Protein AF-N2BH03-F1 (afdb_monomer)

Organism: NCBI:txid1235804

Structure (mmCIF, N/CA/C/O backbone):
data_AF-N2BH03-F1
#
_entry.id   AF-N2BH03-F1
#
loop_
_atom_s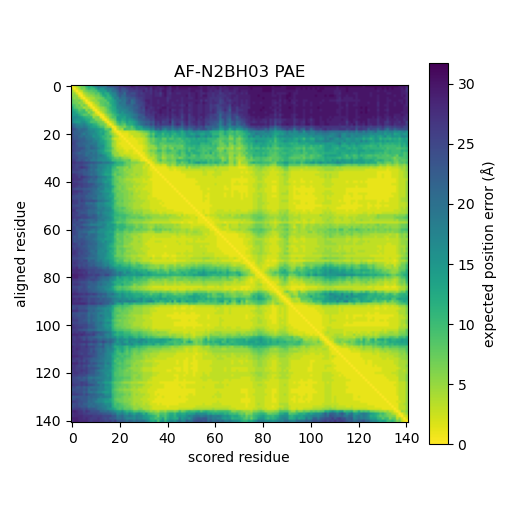ite.group_PDB
_atom_site.id
_atom_site.type_symbol
_atom_site.label_atom_id
_atom_site.label_alt_id
_atom_site.label_comp_id
_atom_site.label_asym_id
_atom_site.label_entity_id
_atom_site.label_seq_id
_atom_site.pdbx_PDB_ins_code
_atom_site.Cartn_x
_atom_site.Cartn_y
_atom_site.Cartn_z
_atom_site.occupancy
_atom_site.B_iso_or_equiv
_atom_site.auth_seq_id
_atom_site.auth_comp_id
_atom_site.auth_asym_id
_atom_site.auth_atom_id
_atom_site.pdbx_PDB_model_num
ATOM 1 N N . MET A 1 1 ? 42.666 16.753 31.202 1.00 45.12 1 MET A N 1
ATOM 2 C CA . MET A 1 1 ? 41.488 15.861 31.073 1.00 45.12 1 MET A CA 1
ATOM 3 C C . MET A 1 1 ? 40.397 16.435 30.149 1.00 45.12 1 MET A C 1
ATOM 5 O O . MET A 1 1 ? 39.252 16.033 30.257 1.00 45.12 1 MET A O 1
ATOM 9 N N . GLN A 1 2 ? 40.731 17.346 29.219 1.00 45.16 2 GLN A N 1
ATOM 10 C CA . GLN A 1 2 ? 39.770 17.966 28.283 1.00 45.16 2 GLN A CA 1
ATOM 11 C C . GLN A 1 2 ? 39.893 17.440 26.839 1.00 45.16 2 GLN A C 1
ATOM 13 O O . GLN A 1 2 ? 38.917 17.464 26.099 1.00 45.16 2 GLN A O 1
ATOM 18 N N . ASN A 1 3 ? 41.039 16.859 26.459 1.00 40.31 3 ASN A N 1
ATOM 19 C CA .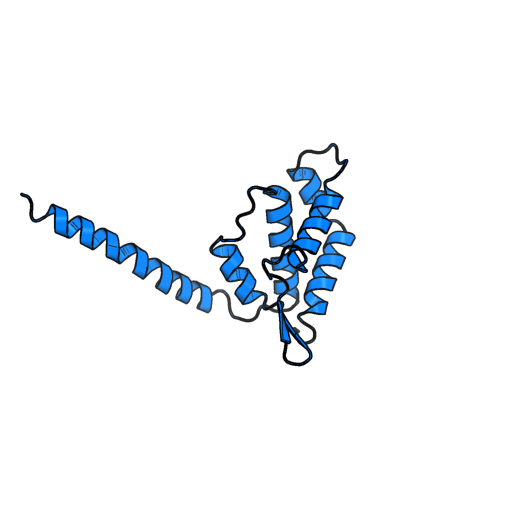 ASN A 1 3 ? 41.287 16.400 25.081 1.00 40.31 3 ASN A CA 1
ATOM 20 C C . ASN A 1 3 ? 40.775 14.982 24.771 1.00 40.31 3 ASN A C 1
ATOM 22 O O . ASN A 1 3 ? 40.762 14.581 23.613 1.00 40.31 3 ASN A O 1
ATOM 26 N N . ILE A 1 4 ? 40.338 14.219 25.778 1.00 41.62 4 ILE A N 1
ATOM 27 C CA . ILE A 1 4 ? 39.792 12.863 25.571 1.00 41.62 4 ILE A CA 1
ATOM 28 C C . ILE A 1 4 ? 38.289 12.928 25.260 1.00 41.62 4 ILE A C 1
ATOM 30 O O . ILE A 1 4 ? 37.786 12.131 24.475 1.00 41.62 4 ILE A O 1
ATOM 34 N N . ILE A 1 5 ? 37.581 13.933 25.785 1.00 41.94 5 ILE A N 1
ATOM 35 C CA . ILE A 1 5 ? 36.133 14.089 25.587 1.00 41.94 5 ILE A CA 1
ATOM 36 C C . ILE A 1 5 ? 35.821 14.459 24.125 1.00 41.94 5 ILE A C 1
ATOM 38 O O . ILE A 1 5 ? 34.915 13.881 23.533 1.00 41.94 5 ILE A O 1
ATOM 42 N N . PHE A 1 6 ? 36.629 15.316 23.489 1.00 38.03 6 PHE A N 1
ATOM 43 C CA . PHE A 1 6 ? 36.461 15.668 22.069 1.00 38.03 6 PHE A CA 1
ATOM 44 C C . PHE A 1 6 ? 36.694 14.488 21.106 1.00 38.03 6 PHE A C 1
ATOM 46 O O . PHE A 1 6 ? 36.051 14.414 20.062 1.00 38.03 6 PHE A O 1
ATOM 53 N N . SER A 1 7 ? 37.561 13.538 21.474 1.00 40.66 7 SER A N 1
ATOM 54 C CA . SER A 1 7 ? 37.808 12.319 20.690 1.00 40.66 7 SER A CA 1
ATOM 55 C C . SER A 1 7 ? 36.608 11.364 20.727 1.00 40.66 7 SER A C 1
ATOM 57 O O . SER A 1 7 ? 36.224 10.809 19.701 1.00 40.66 7 SER A O 1
ATOM 59 N N . VAL A 1 8 ? 35.940 11.245 21.880 1.00 42.41 8 VAL A N 1
ATOM 60 C CA . VAL A 1 8 ? 34.752 10.388 22.041 1.00 42.41 8 VAL A CA 1
ATOM 61 C C . VAL A 1 8 ? 33.536 10.950 21.290 1.00 42.41 8 VAL A C 1
ATOM 63 O O . VAL A 1 8 ? 32.782 10.180 20.696 1.00 42.41 8 VAL A O 1
ATOM 66 N N . PHE A 1 9 ? 33.379 12.278 21.221 1.00 41.84 9 PHE A N 1
ATOM 67 C CA . PHE A 1 9 ? 32.309 12.900 20.425 1.00 41.84 9 PHE A CA 1
ATOM 68 C C . PHE A 1 9 ? 32.533 12.788 18.909 1.00 41.84 9 PHE A C 1
ATOM 70 O O . PHE A 1 9 ? 31.567 12.630 18.166 1.00 41.84 9 PHE A O 1
ATOM 77 N N . LEU A 1 10 ? 33.785 12.780 18.440 1.00 39.56 10 LEU A N 1
ATOM 78 C CA . LEU A 1 10 ? 34.104 12.478 17.040 1.00 39.56 10 LEU A CA 1
ATOM 79 C C . LEU A 1 10 ? 33.907 10.989 16.714 1.00 39.56 10 LEU A C 1
ATOM 81 O O . LEU A 1 10 ? 33.415 10.667 15.636 1.00 39.56 10 LEU A O 1
ATOM 85 N N . PHE A 1 11 ? 34.192 10.080 17.652 1.00 38.69 11 PHE A N 1
ATOM 86 C CA . PHE A 1 11 ? 34.007 8.639 17.446 1.00 38.69 11 PHE A CA 1
ATOM 87 C C . PHE A 1 11 ? 32.529 8.211 17.379 1.00 38.69 11 PHE A C 1
ATOM 89 O O . PHE A 1 11 ? 32.192 7.304 16.621 1.00 38.69 11 PHE A O 1
ATOM 96 N N . MET A 1 12 ? 31.619 8.895 18.086 1.00 40.94 12 MET A N 1
ATOM 97 C CA . MET A 1 12 ? 30.171 8.656 17.944 1.00 40.94 12 MET A CA 1
ATOM 98 C C . MET A 1 12 ? 29.596 9.167 16.612 1.00 40.94 12 MET A C 1
ATOM 100 O O . MET A 1 12 ? 28.545 8.697 16.184 1.00 40.94 12 MET A O 1
ATOM 104 N N . GLY A 1 13 ? 30.291 10.081 15.928 1.00 39.75 13 GLY A N 1
ATOM 105 C CA . GLY A 1 13 ? 29.893 10.575 14.608 1.00 39.75 13 GLY A CA 1
ATOM 106 C C . GLY A 1 13 ? 30.187 9.609 13.456 1.00 39.75 13 GLY A C 1
ATOM 107 O O . GLY A 1 13 ? 29.545 9.712 12.417 1.00 39.75 13 GLY A O 1
ATOM 108 N N . PHE A 1 14 ? 31.118 8.660 13.621 1.00 39.19 14 PHE A N 1
ATOM 109 C CA . PHE A 1 14 ? 31.535 7.746 12.544 1.00 39.19 14 PHE A CA 1
ATOM 110 C C . PHE A 1 14 ? 30.756 6.420 12.496 1.00 39.19 14 PHE A C 1
ATOM 112 O O . PHE A 1 14 ? 30.604 5.851 11.415 1.00 39.19 14 PHE A O 1
ATOM 119 N N . PHE A 1 15 ? 30.193 5.944 13.612 1.00 42.75 15 PHE A N 1
ATOM 120 C CA . PHE A 1 15 ? 29.392 4.707 13.618 1.00 42.75 15 PHE A CA 1
ATOM 121 C C . PHE A 1 15 ? 27.997 4.865 12.994 1.00 42.75 15 PHE A C 1
ATOM 123 O O . PHE A 1 15 ? 27.399 3.879 12.574 1.00 42.75 15 PHE A O 1
ATOM 130 N N . SER A 1 16 ? 27.467 6.084 12.884 1.00 45.78 16 SER A N 1
ATOM 131 C CA . SER A 1 16 ? 26.154 6.316 12.265 1.00 45.78 16 SER A CA 1
ATOM 132 C C . SER A 1 16 ? 26.181 6.186 10.736 1.00 45.78 16 SER A C 1
ATOM 134 O O . SER A 1 16 ? 25.223 5.679 10.156 1.00 45.78 16 SER A O 1
ATOM 136 N N . TYR A 1 17 ? 27.279 6.574 10.077 1.00 43.72 17 TYR A N 1
ATOM 137 C CA . TYR A 1 17 ? 27.395 6.518 8.612 1.00 43.72 17 TYR A CA 1
ATOM 138 C C . TYR A 1 17 ? 27.823 5.143 8.080 1.00 43.72 17 TYR A C 1
ATOM 140 O O . TYR A 1 17 ? 27.349 4.740 7.017 1.00 43.72 17 TYR A O 1
ATOM 148 N N . GLY A 1 18 ? 28.653 4.398 8.825 1.00 47.22 18 GLY A N 1
ATOM 149 C CA . GLY A 1 18 ? 29.011 3.015 8.474 1.00 47.22 18 GLY A CA 1
ATOM 150 C C . GLY A 1 18 ? 27.779 2.109 8.407 1.00 47.22 18 GLY A C 1
ATOM 151 O O . GLY A 1 18 ? 27.564 1.425 7.409 1.00 47.22 18 GLY A O 1
ATOM 152 N N . ASN A 1 19 ? 26.890 2.227 9.398 1.00 62.09 19 ASN A N 1
ATOM 153 C CA . ASN A 1 19 ? 25.691 1.398 9.510 1.00 62.09 19 ASN A CA 1
ATOM 154 C C . ASN A 1 19 ? 24.679 1.608 8.372 1.00 62.09 19 ASN A C 1
ATOM 156 O O . ASN A 1 19 ? 24.047 0.648 7.954 1.00 62.09 19 ASN A O 1
ATOM 160 N N . ALA A 1 20 ? 24.494 2.830 7.858 1.00 60.00 20 ALA A N 1
ATOM 161 C CA . ALA A 1 20 ? 23.480 3.095 6.830 1.00 60.00 20 ALA A CA 1
ATOM 162 C C . ALA A 1 20 ? 23.907 2.615 5.432 1.00 60.00 20 ALA A C 1
ATOM 164 O O . ALA A 1 20 ? 23.102 2.041 4.696 1.00 60.00 20 ALA A O 1
ATOM 165 N N . ILE A 1 21 ? 25.177 2.826 5.070 1.00 66.44 21 ILE A N 1
ATOM 166 C CA . ILE A 1 21 ? 25.737 2.349 3.796 1.00 66.44 21 ILE A CA 1
ATOM 167 C C . ILE A 1 21 ? 25.822 0.821 3.811 1.00 66.44 21 ILE A C 1
ATOM 169 O O . ILE A 1 21 ? 25.411 0.170 2.851 1.00 66.44 21 ILE A O 1
ATOM 173 N N . GLU A 1 22 ? 26.294 0.242 4.915 1.00 71.12 22 GLU A N 1
ATOM 174 C CA . GLU A 1 22 ? 26.381 -1.206 5.089 1.00 71.12 22 GLU A CA 1
ATOM 175 C C . GLU A 1 22 ? 24.993 -1.859 5.127 1.00 71.12 22 GLU A C 1
ATOM 177 O O . GLU A 1 22 ? 24.758 -2.816 4.392 1.00 71.12 22 GLU A O 1
ATOM 182 N N . ALA A 1 23 ? 24.023 -1.283 5.850 1.00 68.62 23 ALA A N 1
ATOM 183 C CA . ALA A 1 23 ? 22.633 -1.740 5.811 1.00 68.62 23 ALA A CA 1
ATOM 184 C C . ALA A 1 23 ? 22.030 -1.632 4.405 1.00 68.62 23 ALA A C 1
ATOM 186 O O . ALA A 1 23 ? 21.335 -2.546 3.971 1.00 68.62 23 ALA A O 1
ATOM 187 N N . SER A 1 24 ? 22.314 -0.561 3.658 1.00 65.56 24 SER A N 1
ATOM 188 C CA . SER A 1 24 ? 21.867 -0.431 2.266 1.00 65.56 24 SER A CA 1
ATOM 189 C C . SER A 1 24 ? 22.474 -1.511 1.362 1.00 65.56 24 SER A C 1
ATOM 191 O O . SER A 1 24 ? 21.771 -2.036 0.498 1.00 65.56 24 SER A O 1
ATOM 193 N N . ASN A 1 25 ? 23.751 -1.857 1.546 1.00 70.06 25 ASN A N 1
ATOM 194 C CA . ASN A 1 25 ? 24.416 -2.916 0.781 1.00 70.06 25 ASN A CA 1
ATOM 195 C C . ASN A 1 25 ? 23.846 -4.298 1.126 1.00 70.06 25 ASN A C 1
ATOM 197 O O . ASN A 1 25 ? 23.456 -5.033 0.224 1.00 70.06 25 ASN A O 1
ATOM 201 N N . ILE A 1 26 ? 23.687 -4.601 2.416 1.00 77.50 26 ILE A N 1
ATOM 202 C CA . ILE A 1 26 ? 23.056 -5.836 2.900 1.00 77.50 26 ILE A CA 1
ATOM 203 C C . ILE A 1 26 ? 21.621 -5.956 2.364 1.00 77.50 26 ILE A C 1
ATOM 205 O O . ILE A 1 26 ? 21.238 -6.994 1.830 1.00 77.50 26 ILE A O 1
ATOM 209 N N . LEU A 1 27 ? 20.826 -4.884 2.442 1.00 71.81 27 LEU A N 1
ATOM 210 C CA . LEU A 1 27 ? 19.464 -4.865 1.906 1.00 71.81 27 LEU A CA 1
ATOM 211 C C . LEU A 1 27 ? 19.443 -5.033 0.387 1.00 71.81 27 LEU A C 1
ATOM 213 O O . LEU A 1 27 ? 18.539 -5.670 -0.138 1.00 71.81 27 LEU A O 1
ATOM 217 N N . ARG A 1 28 ? 20.413 -4.480 -0.345 1.00 70.12 28 ARG A N 1
ATOM 218 C CA . ARG A 1 28 ? 20.503 -4.680 -1.796 1.00 70.12 28 ARG A CA 1
ATOM 219 C C . ARG A 1 28 ? 20.734 -6.150 -2.143 1.00 70.12 28 ARG A C 1
ATOM 221 O O . ARG A 1 28 ? 20.126 -6.628 -3.096 1.00 70.12 28 ARG A O 1
ATOM 228 N N . ASP A 1 29 ? 21.574 -6.833 -1.376 1.00 78.38 29 ASP A N 1
ATOM 229 C CA . ASP A 1 29 ? 21.954 -8.217 -1.645 1.00 78.38 29 ASP A CA 1
ATOM 230 C C . ASP A 1 29 ? 20.853 -9.213 -1.205 1.00 78.38 29 ASP A C 1
ATOM 232 O O . ASP A 1 29 ? 20.630 -10.219 -1.874 1.00 78.38 29 ASP A O 1
ATOM 236 N N . ILE A 1 30 ? 20.110 -8.914 -0.128 1.00 80.38 30 ILE A N 1
ATOM 237 C CA . ILE A 1 30 ? 19.009 -9.756 0.394 1.00 80.38 30 ILE A CA 1
ATOM 238 C C . ILE A 1 30 ? 17.679 -9.512 -0.341 1.00 80.38 30 ILE A C 1
ATOM 240 O O . ILE A 1 30 ? 16.819 -10.392 -0.416 1.00 80.38 30 ILE A O 1
ATOM 244 N N . ASP A 1 31 ? 17.480 -8.305 -0.863 1.00 77.25 31 ASP A N 1
ATOM 245 C CA . ASP A 1 31 ? 16.202 -7.848 -1.394 1.00 77.25 31 ASP A CA 1
ATOM 246 C C . ASP A 1 31 ? 16.405 -7.226 -2.785 1.00 77.25 31 ASP A C 1
ATOM 248 O O . ASP A 1 31 ? 16.490 -6.003 -2.901 1.00 77.25 31 ASP A O 1
ATOM 252 N N . PRO A 1 32 ? 16.545 -8.026 -3.857 1.00 77.69 32 PRO A N 1
ATOM 253 C CA . PRO A 1 32 ? 16.908 -7.520 -5.180 1.00 77.69 32 PRO A CA 1
ATOM 254 C C . PRO A 1 32 ? 15.827 -6.620 -5.806 1.00 77.69 32 PRO A C 1
ATOM 256 O O . PRO A 1 32 ? 14.650 -6.660 -5.450 1.00 77.69 32 PRO A O 1
ATOM 259 N N . LEU A 1 33 ? 16.263 -5.754 -6.724 1.00 77.69 33 LEU A N 1
ATOM 260 C CA . LEU A 1 33 ? 15.420 -4.880 -7.551 1.00 77.69 33 LEU A CA 1
ATOM 261 C C . LEU A 1 33 ? 15.263 -5.453 -8.970 1.00 77.69 33 LEU A C 1
ATOM 263 O O . LEU A 1 33 ? 16.250 -5.984 -9.479 1.00 77.69 33 LEU A O 1
ATOM 267 N N . PRO A 1 34 ? 14.121 -5.225 -9.648 1.00 84.25 34 PRO A N 1
ATOM 268 C CA . PRO A 1 34 ? 12.828 -4.829 -9.085 1.00 84.25 34 PRO A CA 1
ATOM 269 C C . PRO A 1 34 ? 12.109 -6.008 -8.416 1.00 84.25 34 PRO A C 1
ATOM 271 O O . PRO A 1 34 ? 12.470 -7.168 -8.600 1.00 84.25 34 PRO A O 1
ATOM 274 N N . TYR A 1 35 ? 11.071 -5.722 -7.629 1.00 89.69 35 TYR A N 1
ATOM 275 C CA . TYR A 1 35 ? 10.181 -6.776 -7.129 1.00 89.69 35 TYR A CA 1
ATOM 276 C C . TYR A 1 35 ? 9.402 -7.438 -8.276 1.00 89.69 35 TYR A C 1
ATOM 278 O O . TYR A 1 35 ? 8.994 -6.748 -9.207 1.00 89.69 35 TYR A O 1
ATOM 286 N N . SER A 1 36 ? 9.139 -8.747 -8.180 1.00 90.19 36 SER A N 1
ATOM 287 C CA . SER A 1 36 ? 8.177 -9.439 -9.057 1.00 90.19 36 SER A CA 1
ATOM 288 C C . SER A 1 36 ? 6.764 -8.881 -8.881 1.00 90.19 36 SER A C 1
ATOM 290 O O . SER A 1 36 ? 6.481 -8.227 -7.867 1.00 90.19 36 SER A O 1
ATOM 292 N N . PHE A 1 37 ? 5.852 -9.163 -9.816 1.00 91.56 37 PHE A N 1
ATOM 293 C CA . PHE A 1 37 ? 4.461 -8.715 -9.706 1.00 91.56 37 PHE A CA 1
ATOM 294 C C . PHE A 1 37 ? 3.830 -9.105 -8.360 1.00 91.56 37 PHE A C 1
ATOM 296 O O . PHE A 1 37 ? 3.319 -8.249 -7.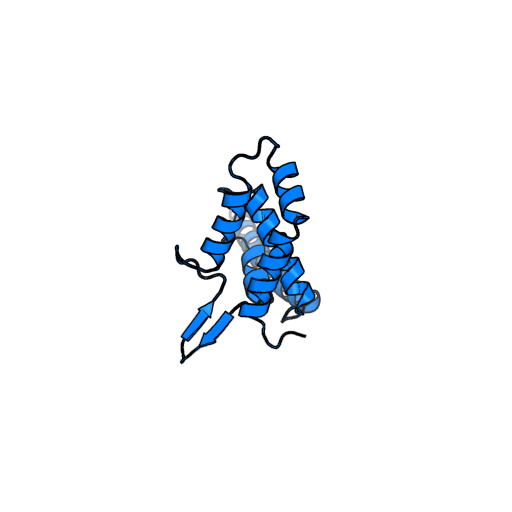631 1.00 91.56 37 PHE A O 1
ATOM 303 N N . GLU A 1 38 ? 3.942 -10.378 -7.977 1.00 92.69 38 GLU A N 1
ATOM 304 C CA . GLU A 1 38 ? 3.402 -10.899 -6.716 1.00 92.69 38 GLU A CA 1
ATOM 305 C C . GLU A 1 38 ? 3.982 -10.181 -5.494 1.00 92.69 38 GLU A C 1
ATOM 307 O O . GLU A 1 38 ? 3.256 -9.818 -4.560 1.00 92.69 38 GLU A O 1
ATOM 312 N N . ARG A 1 39 ? 5.294 -9.913 -5.506 1.00 92.62 39 ARG A N 1
ATOM 313 C CA . ARG A 1 39 ? 5.963 -9.221 -4.403 1.00 92.62 39 ARG A CA 1
ATOM 314 C C . ARG A 1 39 ? 5.560 -7.751 -4.343 1.00 92.62 39 ARG A C 1
ATOM 316 O O . ARG A 1 39 ? 5.413 -7.221 -3.239 1.00 92.62 39 ARG A O 1
ATOM 323 N N . LYS A 1 40 ? 5.305 -7.102 -5.485 1.00 94.12 40 LYS A N 1
ATOM 324 C CA . LYS A 1 40 ? 4.753 -5.740 -5.523 1.00 94.12 40 LYS A CA 1
ATOM 325 C C . LYS A 1 40 ? 3.344 -5.693 -4.945 1.00 94.12 40 LYS A C 1
ATOM 327 O O . LYS A 1 40 ? 3.080 -4.866 -4.074 1.00 94.12 40 LYS A O 1
ATOM 332 N N . VAL A 1 41 ? 2.479 -6.623 -5.349 1.00 95.69 41 VAL A N 1
ATOM 333 C CA . VAL A 1 41 ? 1.119 -6.763 -4.808 1.00 95.69 41 VAL A CA 1
ATOM 334 C C . VA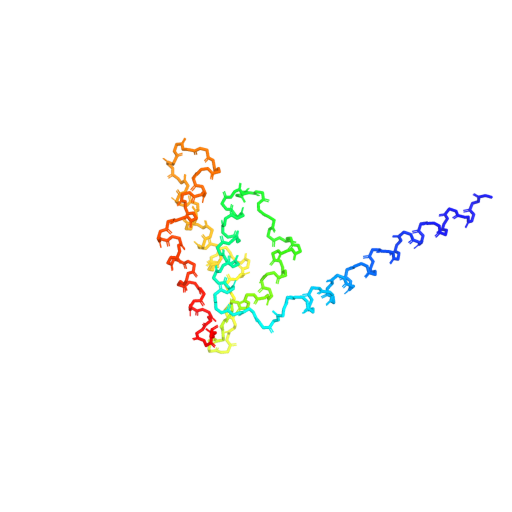L A 1 41 ? 1.158 -6.992 -3.296 1.00 95.69 41 VAL A C 1
ATOM 336 O O . VAL A 1 41 ? 0.501 -6.269 -2.553 1.00 95.69 41 VAL A O 1
ATOM 339 N N . SER A 1 42 ? 1.958 -7.946 -2.808 1.00 96.25 42 SER A N 1
ATOM 340 C CA . SER A 1 42 ? 2.063 -8.216 -1.366 1.00 96.25 42 SER A CA 1
ATOM 341 C C . SER A 1 42 ? 2.629 -7.029 -0.580 1.00 96.25 42 SER A C 1
ATOM 343 O O . SER A 1 42 ? 2.135 -6.718 0.502 1.00 96.25 42 SER A O 1
ATOM 345 N N . THR A 1 43 ? 3.635 -6.338 -1.116 1.00 95.50 43 THR A N 1
ATOM 346 C CA . THR A 1 43 ? 4.232 -5.173 -0.446 1.00 95.50 43 THR A CA 1
ATOM 347 C C . THR A 1 43 ? 3.246 -4.010 -0.384 1.00 95.50 43 THR A C 1
ATOM 349 O O . THR A 1 43 ? 3.079 -3.422 0.681 1.00 95.50 43 THR A O 1
ATOM 352 N N . LEU A 1 44 ? 2.522 -3.716 -1.471 1.00 96.75 44 LEU A N 1
ATOM 353 C CA . LEU A 1 44 ? 1.508 -2.658 -1.463 1.00 96.75 44 LEU A CA 1
ATOM 354 C C . LEU A 1 44 ? 0.329 -2.996 -0.531 1.00 96.75 44 LEU A C 1
ATOM 356 O O . LEU A 1 44 ? -0.148 -2.109 0.174 1.00 96.75 44 LEU A O 1
ATOM 360 N N . LYS A 1 45 ? -0.066 -4.277 -0.422 1.00 97.81 45 LYS A N 1
ATOM 361 C CA . LYS A 1 45 ? -1.042 -4.737 0.589 1.00 97.81 45 LYS A CA 1
ATOM 362 C C . LYS A 1 45 ? -0.584 -4.433 2.017 1.00 97.81 45 LYS A C 1
ATOM 364 O O . LYS A 1 45 ? -1.398 -4.031 2.844 1.00 97.81 45 LYS A O 1
ATOM 369 N N . LYS A 1 46 ? 0.701 -4.621 2.320 1.00 96.31 46 LYS A N 1
ATOM 370 C CA . LYS A 1 46 ? 1.260 -4.333 3.651 1.00 96.31 46 LYS A CA 1
ATOM 371 C C . LYS A 1 46 ? 1.338 -2.834 3.924 1.00 96.31 46 LYS A C 1
ATOM 373 O O . LYS A 1 46 ? 0.980 -2.421 5.016 1.00 96.31 46 LYS A O 1
ATOM 378 N N . ILE A 1 47 ? 1.719 -2.030 2.930 1.00 96.19 47 ILE A N 1
ATOM 379 C CA . ILE A 1 47 ? 1.724 -0.563 3.047 1.00 96.19 47 ILE A CA 1
ATOM 380 C C . ILE A 1 47 ? 0.314 -0.040 3.336 1.00 96.19 47 ILE A C 1
ATOM 382 O O . ILE A 1 47 ? 0.141 0.779 4.231 1.00 96.19 47 ILE A O 1
ATOM 386 N N . GLY A 1 48 ? -0.706 -0.522 2.617 1.00 96.44 48 GLY A N 1
ATOM 387 C CA . GLY A 1 48 ? -2.083 -0.114 2.894 1.00 96.44 48 GLY A CA 1
ATOM 388 C C . GLY A 1 48 ? -2.589 -0.596 4.260 1.00 96.44 48 GLY A C 1
ATOM 389 O O . GLY A 1 48 ? -3.322 0.134 4.916 1.00 96.44 48 GLY A O 1
ATOM 390 N N . MET A 1 49 ? -2.143 -1.763 4.742 1.00 96.25 49 MET A N 1
ATOM 391 C CA . MET A 1 49 ? -2.436 -2.225 6.107 1.00 96.25 49 MET A CA 1
ATOM 392 C C . MET A 1 49 ? -1.780 -1.333 7.167 1.00 96.25 49 MET A C 1
ATOM 394 O O . MET A 1 49 ? -2.427 -0.960 8.138 1.00 96.25 49 MET A O 1
ATOM 398 N N . GLU A 1 50 ? -0.512 -0.965 6.978 1.00 95.25 50 GLU A N 1
ATOM 399 C CA . GLU A 1 50 ? 0.193 -0.032 7.862 1.00 95.25 50 GLU A CA 1
ATOM 400 C C . GLU A 1 50 ? -0.514 1.326 7.885 1.00 95.25 50 GLU A C 1
ATOM 402 O O . GLU A 1 50 ? -0.800 1.848 8.957 1.00 95.25 50 GLU A O 1
ATOM 407 N N . TYR A 1 51 ? -0.897 1.852 6.718 1.00 95.69 51 TYR A N 1
ATOM 408 C CA . TYR A 1 51 ? -1.688 3.078 6.637 1.00 95.69 51 TYR A CA 1
ATOM 409 C C . TYR A 1 51 ? -3.035 2.952 7.362 1.00 95.69 51 TYR A C 1
ATOM 411 O O . TYR A 1 51 ? -3.407 3.840 8.119 1.00 95.69 51 TYR A O 1
ATOM 419 N N . CYS A 1 52 ? -3.744 1.837 7.179 1.00 96.00 52 CYS A N 1
ATOM 420 C CA . CYS A 1 52 ? -5.017 1.574 7.847 1.00 96.00 52 CYS A CA 1
ATOM 421 C C . CYS A 1 52 ? -4.893 1.622 9.379 1.00 96.00 52 CYS A C 1
ATOM 423 O O . CYS A 1 52 ? -5.750 2.190 10.057 1.00 96.00 52 CYS A O 1
ATOM 425 N N . MET A 1 53 ? -3.817 1.036 9.912 1.00 94.19 53 MET A N 1
ATOM 426 C CA . MET A 1 53 ? -3.552 0.954 11.349 1.00 94.19 53 MET A CA 1
ATOM 427 C C . MET A 1 53 ? -3.077 2.283 11.943 1.00 94.19 53 MET A C 1
ATOM 429 O O . MET A 1 53 ? -3.487 2.638 13.045 1.00 94.19 53 MET A O 1
ATOM 433 N N . GLU A 1 54 ? -2.207 2.997 11.230 1.00 92.69 54 GLU A N 1
ATOM 434 C CA . GLU A 1 54 ? -1.531 4.193 11.743 1.00 92.69 54 GLU A CA 1
ATOM 435 C C . GLU A 1 54 ? -2.295 5.491 11.439 1.00 92.69 54 GLU A C 1
ATOM 437 O O . GLU A 1 54 ? -2.199 6.447 12.209 1.00 92.69 54 GLU A O 1
ATOM 442 N N . GLN A 1 55 ? -3.067 5.528 10.348 1.00 89.06 55 GLN A N 1
ATOM 443 C CA . GLN A 1 55 ? -3.838 6.685 9.876 1.00 89.06 55 GLN A CA 1
ATOM 444 C C . GLN A 1 55 ? -2.992 7.971 9.870 1.00 89.06 55 GLN A C 1
ATOM 446 O O . GLN A 1 55 ? -1.995 8.047 9.151 1.00 89.06 55 GLN A O 1
ATOM 451 N N . ASP A 1 56 ? -3.342 8.963 10.693 1.00 87.50 56 ASP A N 1
ATOM 452 C CA . ASP A 1 56 ? -2.624 10.239 10.821 1.00 87.50 56 ASP A CA 1
ATOM 453 C C . ASP A 1 56 ? -1.180 10.080 11.337 1.00 87.50 56 ASP A C 1
ATOM 455 O O . ASP A 1 56 ? -0.350 10.968 11.147 1.00 87.50 56 ASP A O 1
ATOM 459 N N . ASN A 1 57 ? -0.851 8.945 11.964 1.00 90.88 57 ASN A N 1
ATOM 460 C CA . ASN A 1 57 ? 0.503 8.621 12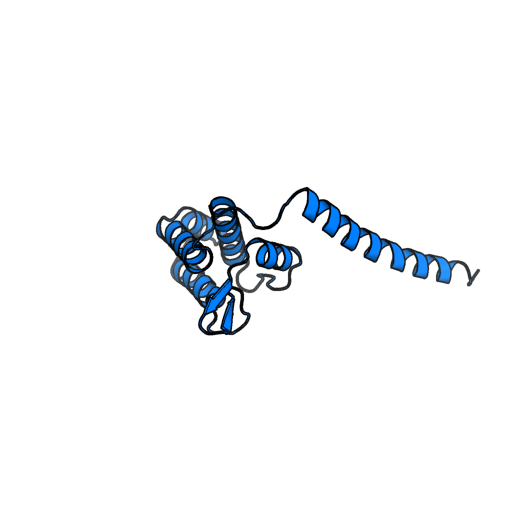.423 1.00 90.88 57 ASN A CA 1
ATOM 461 C C . ASN A 1 57 ? 1.354 7.918 11.354 1.00 90.88 57 ASN A C 1
ATOM 463 O O . ASN A 1 57 ? 2.522 7.604 11.607 1.00 90.88 57 ASN A O 1
ATOM 467 N N . PHE A 1 58 ? 0.802 7.663 10.163 1.00 91.75 58 PHE A N 1
ATOM 468 C CA . PHE A 1 58 ? 1.514 6.971 9.097 1.00 91.75 58 PHE A CA 1
ATOM 469 C C . PHE A 1 58 ? 2.756 7.755 8.651 1.00 91.75 58 PHE A C 1
ATOM 471 O O . PHE A 1 58 ? 2.697 8.908 8.219 1.00 91.75 58 PHE A O 1
ATOM 478 N N . LYS A 1 59 ? 3.924 7.113 8.739 1.00 89.19 59 LYS A N 1
ATOM 479 C CA . LYS A 1 59 ? 5.218 7.758 8.486 1.00 89.19 59 LYS A CA 1
ATOM 480 C C . LYS A 1 59 ? 5.581 7.699 7.007 1.00 89.19 59 LYS A C 1
ATOM 482 O O . LYS A 1 59 ? 6.412 6.885 6.594 1.00 89.19 59 LYS A O 1
ATOM 487 N N . GLU A 1 60 ? 5.026 8.626 6.227 1.00 84.75 60 GLU A N 1
ATOM 488 C CA . GLU A 1 60 ? 5.302 8.731 4.783 1.00 84.75 60 GLU A CA 1
ATOM 489 C C . GLU A 1 60 ? 6.785 8.965 4.448 1.00 84.75 60 GLU A C 1
ATOM 491 O O . GLU A 1 60 ? 7.264 8.599 3.376 1.00 84.75 60 GLU A O 1
ATOM 496 N N . GLN A 1 61 ? 7.534 9.535 5.392 1.00 83.19 61 GLN A N 1
ATOM 497 C CA . GLN A 1 61 ? 8.969 9.794 5.260 1.00 83.19 61 GLN A CA 1
ATOM 498 C C . GLN A 1 61 ? 9.840 8.723 5.936 1.00 83.19 61 GLN A C 1
ATOM 500 O O . GLN A 1 61 ? 11.032 8.934 6.157 1.00 83.19 61 GLN A O 1
ATOM 505 N N . SER A 1 62 ? 9.271 7.571 6.309 1.00 86.06 62 SER A N 1
ATOM 506 C CA . SER A 1 62 ? 10.054 6.494 6.915 1.00 86.06 62 SER A CA 1
ATOM 507 C C . SER A 1 62 ? 11.051 5.890 5.921 1.00 86.06 62 SER A C 1
ATOM 509 O O . SER A 1 62 ? 10.776 5.756 4.727 1.00 86.06 62 SER A O 1
ATOM 511 N N . PHE A 1 63 ? 12.207 5.458 6.438 1.00 83.69 63 PHE A N 1
ATOM 512 C CA . PHE A 1 63 ? 13.214 4.733 5.657 1.00 83.69 63 PHE A CA 1
ATOM 513 C C . PHE A 1 63 ? 12.618 3.508 4.947 1.00 83.69 63 PHE A C 1
ATOM 515 O O . PHE A 1 63 ? 12.932 3.252 3.786 1.00 83.69 63 PHE A O 1
ATOM 522 N N . TRP A 1 64 ? 11.726 2.779 5.625 1.00 84.62 64 TRP A N 1
ATOM 523 C CA . TRP A 1 64 ? 11.077 1.596 5.068 1.00 84.62 64 TRP A CA 1
ATOM 524 C C . TRP A 1 64 ? 10.136 1.940 3.920 1.00 84.62 64 TRP A C 1
ATOM 526 O O . TRP A 1 64 ? 10.235 1.311 2.867 1.00 84.62 64 TRP A O 1
ATOM 536 N N . LEU A 1 65 ? 9.291 2.968 4.062 1.00 87.75 65 LEU A N 1
ATOM 537 C CA . LEU A 1 65 ? 8.436 3.383 2.955 1.00 87.75 65 LEU A CA 1
ATOM 538 C C . LEU A 1 65 ? 9.274 3.888 1.779 1.00 87.75 65 LEU A C 1
ATOM 540 O O . LEU A 1 65 ? 9.015 3.491 0.648 1.00 87.75 65 LEU A O 1
ATOM 544 N N . TRP A 1 66 ? 10.322 4.679 2.027 1.00 86.81 66 TRP A N 1
ATOM 545 C CA . TRP A 1 66 ? 11.265 5.093 0.983 1.00 86.81 66 TRP A CA 1
ATOM 546 C C . TRP A 1 66 ? 11.893 3.891 0.255 1.00 86.81 66 TRP A C 1
ATOM 548 O O . TRP A 1 66 ? 11.911 3.849 -0.979 1.00 86.81 66 TRP A O 1
ATOM 558 N N . HIS A 1 67 ? 12.352 2.880 1.003 1.00 85.38 67 HIS A N 1
ATOM 559 C CA . HIS A 1 67 ? 12.919 1.653 0.439 1.00 85.38 67 HIS A CA 1
ATOM 560 C C . HIS A 1 67 ? 11.893 0.928 -0.434 1.00 85.38 67 HIS A C 1
ATOM 562 O O . HIS A 1 67 ? 12.187 0.626 -1.591 1.00 85.38 67 HIS A O 1
ATOM 568 N N . PHE A 1 68 ? 10.670 0.722 0.062 1.00 89.62 68 PHE A N 1
ATOM 569 C CA . PHE A 1 68 ? 9.615 0.055 -0.699 1.00 89.62 68 PHE A CA 1
ATOM 570 C C . PHE A 1 68 ? 9.160 0.858 -1.918 1.00 89.62 68 PHE A C 1
ATOM 572 O O . PHE A 1 68 ? 8.994 0.255 -2.974 1.00 89.62 68 PHE A O 1
ATOM 579 N N . LYS A 1 69 ? 9.033 2.193 -1.836 1.00 89.56 69 LYS A N 1
ATOM 580 C CA . LYS A 1 69 ? 8.723 3.062 -2.990 1.00 89.56 69 LYS A CA 1
ATOM 581 C C . LYS A 1 69 ? 9.706 2.792 -4.138 1.00 89.56 69 LYS A C 1
ATOM 583 O O . LYS A 1 69 ? 9.284 2.588 -5.277 1.00 89.56 69 LYS A O 1
ATOM 588 N N . ARG A 1 70 ? 11.006 2.696 -3.825 1.00 86.81 70 ARG A N 1
ATOM 589 C CA . ARG A 1 70 ? 12.057 2.362 -4.800 1.00 86.81 70 ARG A CA 1
ATOM 590 C C . ARG A 1 70 ? 11.935 0.935 -5.337 1.00 86.81 70 ARG A C 1
ATOM 592 O O . ARG A 1 70 ? 12.171 0.739 -6.516 1.00 86.81 70 ARG A O 1
ATOM 599 N N . LYS A 1 71 ? 11.582 -0.051 -4.504 1.00 87.81 71 LYS A N 1
ATOM 600 C CA . LYS A 1 71 ? 11.440 -1.465 -4.917 1.00 87.81 71 LYS A CA 1
ATOM 601 C C . LYS A 1 71 ? 10.210 -1.755 -5.770 1.00 87.81 71 LYS A C 1
ATOM 603 O O . LYS A 1 71 ? 10.239 -2.604 -6.662 1.00 87.81 71 LYS A O 1
ATOM 608 N N . LEU A 1 72 ? 9.129 -1.059 -5.454 1.00 90.88 72 LEU A N 1
ATOM 609 C CA . LEU A 1 72 ? 7.840 -1.192 -6.103 1.00 90.88 72 LEU A CA 1
ATOM 610 C C . LEU A 1 72 ? 7.863 -0.634 -7.526 1.00 90.88 72 LEU A C 1
ATOM 612 O O . LEU A 1 72 ? 7.196 -1.194 -8.393 1.00 90.88 72 LEU A O 1
ATOM 616 N N . GLU A 1 73 ? 8.643 0.424 -7.774 1.00 88.69 73 GLU A N 1
ATOM 617 C CA . GLU A 1 73 ? 8.788 1.054 -9.096 1.00 88.69 73 GLU A CA 1
ATOM 618 C C . GLU A 1 73 ? 7.434 1.297 -9.782 1.00 88.69 73 GLU A C 1
ATOM 620 O O . GLU A 1 73 ? 7.246 1.014 -10.962 1.00 88.69 73 GLU A O 1
ATOM 625 N N . LEU A 1 74 ? 6.448 1.781 -9.022 1.00 90.25 74 LEU A N 1
ATOM 626 C CA . LEU A 1 74 ? 5.103 2.044 -9.534 1.00 90.25 74 LEU A CA 1
ATOM 627 C C . LEU A 1 74 ? 5.070 3.399 -10.242 1.00 90.25 74 LEU A C 1
ATOM 629 O O . LEU A 1 74 ? 4.455 4.356 -9.776 1.00 90.25 74 LEU A O 1
ATOM 633 N N . TYR A 1 75 ? 5.763 3.486 -11.370 1.00 88.00 75 TYR A N 1
ATOM 634 C CA . TYR A 1 75 ? 5.755 4.649 -12.241 1.00 88.00 75 TYR A CA 1
ATOM 635 C C . TYR A 1 75 ? 5.583 4.222 -13.697 1.00 88.00 75 TYR A C 1
ATOM 637 O O . TYR A 1 75 ? 5.917 3.107 -14.080 1.00 88.00 75 TYR A O 1
ATOM 645 N N . LYS A 1 76 ? 5.045 5.115 -14.527 1.00 85.12 76 LYS A N 1
ATOM 646 C CA . LYS A 1 76 ? 4.944 4.903 -15.975 1.00 85.12 76 LYS A CA 1
ATOM 647 C C . LYS A 1 76 ? 5.345 6.159 -16.729 1.00 85.12 76 LYS A C 1
ATOM 649 O O . LYS A 1 76 ? 5.001 7.261 -16.307 1.00 85.12 76 LYS A O 1
ATOM 654 N N . SER A 1 77 ? 6.031 5.984 -17.853 1.00 79.94 77 SER A N 1
ATOM 655 C CA . SER A 1 77 ? 6.257 7.070 -18.806 1.00 79.94 77 SER A CA 1
ATOM 656 C C . SER A 1 77 ? 5.070 7.152 -19.762 1.00 79.94 77 SER A C 1
ATOM 658 O O . SER A 1 77 ? 4.691 6.155 -20.376 1.00 79.94 77 SER A O 1
ATOM 660 N N . PHE A 1 78 ? 4.452 8.322 -19.865 1.00 74.19 78 PHE A N 1
ATOM 661 C CA . PHE A 1 78 ? 3.382 8.606 -20.811 1.00 74.19 78 PHE A CA 1
ATOM 662 C C . PHE A 1 78 ? 3.646 9.965 -21.452 1.00 74.19 78 PHE A C 1
ATOM 664 O O . PHE A 1 78 ? 3.680 10.973 -20.750 1.00 74.19 78 PHE A O 1
ATOM 671 N N . ASP A 1 79 ? 3.839 9.986 -22.774 1.00 77.62 79 ASP A N 1
ATOM 672 C CA . ASP A 1 79 ? 4.033 11.224 -23.543 1.00 77.62 79 ASP A CA 1
ATOM 673 C C . ASP A 1 79 ? 5.149 12.124 -22.964 1.00 77.62 79 ASP A C 1
ATOM 675 O O . ASP A 1 79 ? 4.956 13.298 -22.654 1.00 77.62 79 ASP A O 1
ATOM 679 N N . GLY A 1 80 ? 6.311 11.520 -22.680 1.00 77.69 80 GLY A N 1
ATOM 680 C CA . GLY A 1 80 ? 7.470 12.207 -22.094 1.00 77.69 80 GLY A CA 1
ATOM 681 C C . GLY A 1 80 ? 7.347 12.570 -20.606 1.00 77.69 80 GLY A C 1
ATOM 682 O O . GLY A 1 80 ? 8.297 13.109 -20.042 1.00 77.69 80 GLY A O 1
ATOM 683 N N . ARG A 1 81 ? 6.221 12.262 -19.946 1.00 81.56 81 ARG A N 1
ATOM 684 C CA . ARG A 1 81 ? 5.993 12.523 -18.515 1.00 81.56 81 ARG A CA 1
ATOM 685 C C . ARG A 1 81 ? 6.055 11.245 -17.688 1.00 81.56 81 ARG A C 1
ATOM 687 O O . ARG A 1 81 ? 5.439 10.243 -18.041 1.00 81.56 81 ARG A O 1
ATOM 694 N N . ILE A 1 82 ? 6.749 11.299 -16.551 1.00 81.88 82 ILE A N 1
ATOM 695 C CA . ILE A 1 82 ? 6.773 10.210 -15.568 1.00 81.88 82 ILE A CA 1
ATOM 696 C C . ILE A 1 82 ? 5.624 10.424 -14.585 1.00 81.88 82 ILE A C 1
ATOM 698 O O . ILE A 1 82 ? 5.599 11.407 -13.851 1.00 81.88 82 ILE A O 1
ATOM 702 N N . ILE A 1 83 ? 4.681 9.488 -14.558 1.00 85.38 83 ILE A N 1
ATOM 703 C CA . ILE A 1 83 ? 3.592 9.456 -13.583 1.00 85.38 83 ILE A CA 1
ATOM 704 C C . ILE A 1 83 ? 3.979 8.450 -12.504 1.00 85.38 83 ILE A C 1
ATOM 706 O O . ILE A 1 83 ? 4.054 7.256 -12.792 1.00 85.38 83 ILE A O 1
ATOM 710 N N . ASN A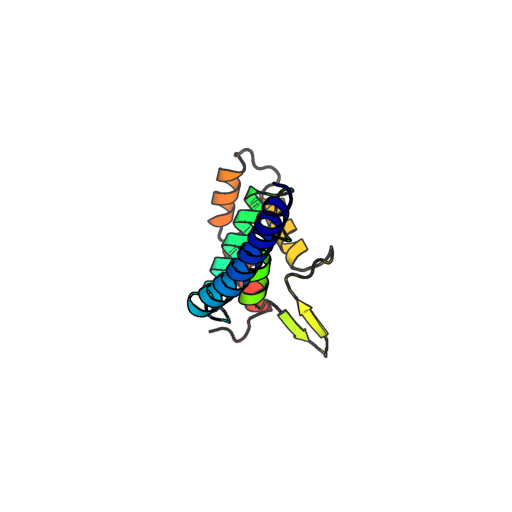 1 84 ? 4.207 8.924 -11.280 1.00 88.50 84 ASN A N 1
ATOM 711 C CA . ASN A 1 84 ? 4.553 8.108 -10.116 1.00 88.50 84 ASN A CA 1
ATOM 712 C C . ASN A 1 84 ? 3.310 7.883 -9.243 1.00 88.50 84 ASN A C 1
ATOM 714 O O . ASN A 1 84 ? 2.612 8.837 -8.907 1.00 88.50 84 ASN A O 1
ATOM 718 N N . PHE A 1 85 ? 3.029 6.631 -8.879 1.00 92.12 85 PHE A N 1
ATOM 719 C CA . PHE A 1 85 ? 1.963 6.289 -7.938 1.00 92.12 85 PHE A CA 1
ATOM 720 C C . PHE A 1 85 ? 2.151 7.008 -6.599 1.00 92.12 85 PHE A C 1
ATOM 722 O O . PHE A 1 85 ? 1.219 7.636 -6.112 1.00 92.12 85 PHE A O 1
ATOM 729 N N . PHE A 1 86 ? 3.371 6.976 -6.060 1.00 90.19 86 PHE A N 1
ATOM 730 C CA . PHE A 1 86 ? 3.745 7.540 -4.763 1.00 90.19 86 PHE A CA 1
ATOM 731 C C . PHE A 1 86 ? 4.070 9.035 -4.807 1.00 90.19 86 PHE A C 1
ATOM 733 O O . PHE A 1 86 ? 4.886 9.495 -4.010 1.00 90.19 86 PHE A O 1
ATOM 740 N N . ASN A 1 87 ? 3.500 9.775 -5.761 1.00 83.12 87 ASN A N 1
ATOM 741 C CA . ASN A 1 87 ? 3.637 11.225 -5.763 1.00 83.12 87 ASN A CA 1
ATOM 742 C C . ASN A 1 87 ? 2.992 11.804 -4.488 1.00 83.12 87 ASN A C 1
ATOM 744 O O . ASN A 1 87 ? 1.935 11.336 -4.063 1.00 83.12 87 ASN A O 1
ATOM 748 N N . ASP A 1 88 ? 3.629 12.809 -3.896 1.00 70.62 88 ASP A N 1
ATOM 749 C CA . ASP A 1 88 ? 3.198 13.428 -2.637 1.00 70.62 88 ASP A CA 1
ATOM 750 C C . ASP A 1 88 ? 2.146 14.542 -2.872 1.00 70.62 88 ASP A C 1
ATOM 752 O O . ASP A 1 88 ? 1.712 15.216 -1.941 1.00 70.62 88 ASP A O 1
ATOM 756 N N . GLU A 1 89 ? 1.712 14.737 -4.123 1.00 76.75 89 GLU A N 1
ATOM 757 C CA . GLU A 1 89 ? 0.603 15.625 -4.492 1.00 76.75 89 GLU A CA 1
ATOM 758 C C . GLU A 1 89 ? -0.728 15.169 -3.867 1.00 76.75 89 GLU A C 1
ATOM 760 O O . GLU A 1 89 ? -1.028 13.977 -3.781 1.00 76.75 89 GLU A O 1
ATOM 765 N N . SER A 1 90 ? -1.561 16.127 -3.448 1.00 65.62 90 SER A N 1
ATOM 766 C CA . SER A 1 9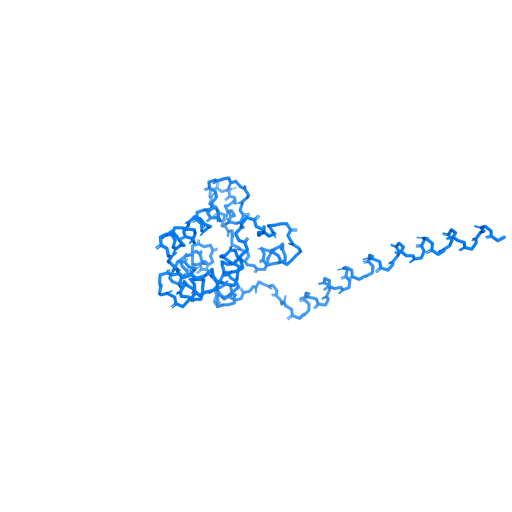0 ? -2.824 15.862 -2.742 1.00 65.62 90 SER A CA 1
ATOM 767 C C . SER A 1 90 ? -3.868 15.106 -3.569 1.00 65.62 90 SER A C 1
ATOM 769 O O . SER A 1 90 ? -4.773 14.507 -3.002 1.00 65.62 90 SER A O 1
ATOM 771 N N . ASP A 1 91 ? -3.762 15.129 -4.897 1.00 66.62 91 ASP A N 1
ATOM 772 C CA . ASP A 1 91 ? -4.617 14.407 -5.846 1.00 66.62 91 ASP A CA 1
ATOM 773 C C . ASP A 1 91 ? -3.914 13.191 -6.482 1.00 66.62 91 ASP A C 1
ATOM 775 O O . ASP A 1 91 ? -4.405 12.608 -7.462 1.00 66.62 91 ASP A O 1
ATOM 779 N N . SER A 1 92 ? -2.777 12.774 -5.912 1.00 85.12 92 SER A N 1
ATOM 780 C CA . SER A 1 92 ? -2.011 11.634 -6.397 1.00 85.12 92 SER A CA 1
ATOM 781 C C . SER A 1 92 ? -2.781 10.320 -6.288 1.00 85.12 92 SER A C 1
ATOM 783 O O . SER A 1 92 ? -3.769 10.160 -5.570 1.00 85.12 92 SER A O 1
ATOM 785 N N . GLU A 1 93 ? -2.313 9.314 -7.016 1.00 91.06 93 GLU A N 1
ATOM 786 C CA . GLU A 1 93 ? -2.921 7.985 -6.970 1.00 91.06 93 GLU A CA 1
ATOM 787 C C . GLU A 1 93 ? -2.676 7.291 -5.625 1.00 91.06 93 GLU A C 1
ATOM 789 O O . GLU A 1 93 ? -3.513 6.498 -5.196 1.00 91.06 93 GLU A O 1
ATOM 794 N N . PHE A 1 94 ? -1.598 7.642 -4.918 1.00 93.12 94 PHE A N 1
ATOM 795 C CA . PHE A 1 94 ? -1.396 7.222 -3.537 1.00 93.12 94 PHE A CA 1
ATOM 796 C C . PHE A 1 94 ? -2.370 7.917 -2.578 1.00 93.12 94 PHE A C 1
ATOM 798 O 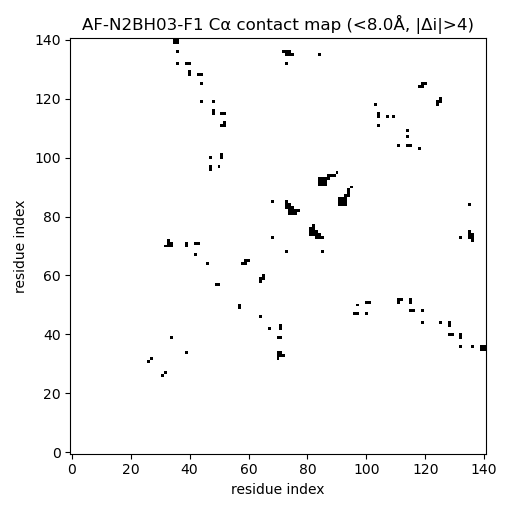O . PHE A 1 94 ? -2.913 7.250 -1.700 1.00 93.12 94 PHE A O 1
ATOM 805 N N . ALA A 1 95 ? -2.677 9.205 -2.775 1.00 92.38 95 ALA A N 1
ATOM 806 C CA . ALA A 1 95 ? -3.732 9.886 -2.021 1.00 92.38 95 ALA A CA 1
ATOM 807 C C . ALA A 1 95 ? -5.100 9.213 -2.228 1.00 92.38 95 ALA A C 1
ATOM 809 O O . ALA A 1 95 ? -5.758 8.853 -1.257 1.00 92.38 95 ALA A O 1
ATOM 810 N N . LYS A 1 96 ? -5.465 8.890 -3.475 1.00 94.75 96 LYS A N 1
ATOM 811 C CA . LYS A 1 96 ? -6.703 8.144 -3.778 1.00 94.75 96 LYS A CA 1
ATOM 812 C C . LYS A 1 96 ? -6.738 6.753 -3.145 1.00 94.75 96 LYS A C 1
ATOM 814 O O . LYS A 1 96 ? -7.800 6.292 -2.737 1.00 94.75 96 LYS A O 1
ATOM 819 N N . PHE A 1 97 ? -5.598 6.067 -3.072 1.00 95.81 97 PHE A N 1
ATOM 820 C CA . PHE A 1 97 ? -5.501 4.773 -2.396 1.00 95.81 97 PHE A CA 1
ATOM 821 C C . PHE A 1 97 ? -5.709 4.904 -0.880 1.00 95.81 97 PHE A C 1
ATOM 823 O O . PHE A 1 97 ? -6.433 4.103 -0.289 1.00 95.81 97 PHE A O 1
ATOM 830 N N . LYS A 1 98 ? -5.144 5.945 -0.258 1.00 94.81 98 LYS A N 1
ATOM 831 C CA . LYS A 1 98 ? -5.413 6.288 1.145 1.00 94.81 98 LYS A CA 1
ATOM 832 C C . LYS A 1 98 ? -6.895 6.599 1.370 1.00 94.81 98 LYS A C 1
ATOM 834 O O . LYS A 1 98 ? -7.494 6.053 2.292 1.00 94.81 98 LYS A O 1
ATOM 839 N N . ASP A 1 99 ? -7.515 7.378 0.486 1.00 94.81 99 ASP A N 1
ATOM 840 C CA . ASP A 1 99 ? -8.949 7.683 0.552 1.00 94.81 99 ASP A CA 1
ATOM 841 C C . ASP A 1 99 ? -9.815 6.430 0.402 1.00 94.81 99 ASP A C 1
ATOM 843 O O . ASP A 1 99 ? -10.789 6.255 1.134 1.00 94.81 99 ASP A O 1
ATOM 847 N N . PHE A 1 100 ? -9.451 5.522 -0.511 1.00 95.75 100 PHE A N 1
ATOM 848 C CA . PHE A 1 100 ? -10.105 4.221 -0.644 1.00 95.75 100 PHE A CA 1
ATOM 849 C C . PHE A 1 100 ? -10.086 3.449 0.682 1.00 95.75 100 PHE A C 1
ATOM 851 O O . PHE A 1 100 ? -11.128 2.940 1.096 1.00 95.75 100 PHE A O 1
ATOM 858 N N . ILE A 1 101 ? -8.935 3.401 1.362 1.00 95.88 101 ILE A N 1
ATOM 859 C CA . ILE A 1 101 ? -8.798 2.754 2.674 1.00 95.88 101 ILE A CA 1
ATOM 860 C C . ILE A 1 101 ? -9.671 3.470 3.708 1.00 95.88 101 ILE A C 1
ATOM 862 O O . ILE A 1 1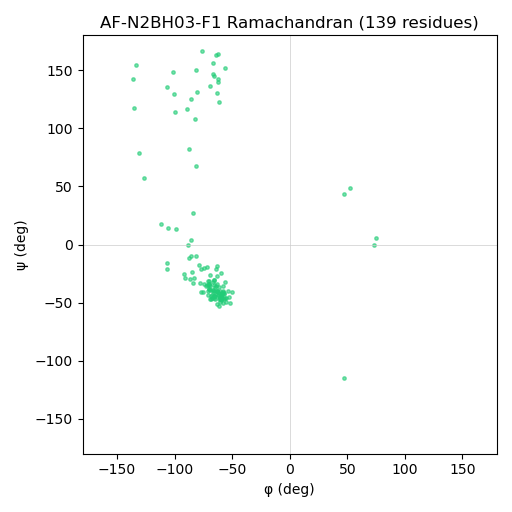01 ? -10.505 2.828 4.338 1.00 95.88 101 ILE A O 1
ATOM 866 N N . ASN A 1 102 ? -9.561 4.794 3.829 1.00 94.06 102 ASN A N 1
ATOM 867 C CA . ASN A 1 102 ? -10.314 5.583 4.809 1.00 94.06 102 ASN A CA 1
ATOM 868 C C . ASN A 1 102 ? -11.829 5.430 4.651 1.00 94.06 102 ASN A C 1
ATOM 870 O O . ASN A 1 102 ? -12.547 5.285 5.639 1.00 94.06 102 ASN A O 1
ATOM 874 N N . ASN A 1 103 ? -12.327 5.391 3.415 1.00 92.19 103 ASN A N 1
ATOM 875 C CA . ASN A 1 103 ? -13.747 5.184 3.137 1.00 92.19 103 ASN A CA 1
ATOM 876 C C . ASN A 1 103 ? -14.252 3.817 3.619 1.00 92.19 103 ASN A C 1
ATOM 878 O O . ASN A 1 103 ? -15.427 3.687 3.949 1.00 92.19 103 ASN A O 1
ATOM 882 N N . LYS A 1 104 ? -13.384 2.801 3.698 1.00 89.44 104 LYS A N 1
ATOM 883 C CA . LYS A 1 104 ? -13.731 1.483 4.254 1.00 89.44 104 LYS A CA 1
ATOM 884 C C . LYS A 1 104 ? -13.740 1.457 5.781 1.00 89.44 104 LYS A C 1
ATOM 886 O O . LYS A 1 104 ? -14.339 0.559 6.364 1.00 89.44 104 LYS A O 1
ATOM 891 N N . LEU A 1 105 ? -13.114 2.444 6.419 1.00 87.19 105 LEU A N 1
ATOM 892 C CA . LEU A 1 105 ? -13.116 2.608 7.874 1.00 87.19 105 LEU A CA 1
ATOM 893 C C . LEU A 1 105 ? -14.346 3.373 8.370 1.00 87.19 105 LEU A C 1
ATOM 895 O O . LEU A 1 105 ? -14.745 3.223 9.525 1.00 87.19 105 LEU A O 1
ATOM 899 N N . GLN A 1 106 ? -14.965 4.183 7.509 1.00 84.44 106 GLN A N 1
ATOM 900 C CA . GLN A 1 106 ? -16.127 4.985 7.880 1.00 84.44 106 GLN A CA 1
ATOM 901 C C . GLN A 1 106 ? -17.322 4.110 8.268 1.00 84.44 106 GLN A C 1
ATOM 903 O O . GLN A 1 106 ? -17.726 3.205 7.542 1.00 84.44 106 GLN A O 1
ATOM 908 N N . GLY A 1 107 ? -17.919 4.421 9.421 1.00 75.75 107 GLY A N 1
ATOM 909 C CA . GLY A 1 107 ? -19.121 3.746 9.910 1.00 75.75 107 GLY A CA 1
ATOM 910 C C . GLY A 1 107 ? -18.885 2.345 10.477 1.00 75.75 107 GLY A C 1
ATOM 911 O O . GLY A 1 107 ? -19.861 1.683 10.830 1.00 75.75 107 GLY A O 1
ATOM 912 N N . ASN A 1 108 ? -17.630 1.894 10.596 1.00 77.69 108 ASN A N 1
ATOM 913 C CA . ASN A 1 108 ? -17.331 0.618 11.231 1.00 77.69 108 ASN A CA 1
ATOM 914 C C . ASN A 1 108 ? -17.338 0.763 12.764 1.00 77.69 108 ASN A C 1
ATOM 916 O O . ASN A 1 108 ? -16.748 1.687 13.321 1.00 77.69 108 ASN A O 1
ATOM 920 N N . ILE A 1 109 ? -18.039 -0.143 13.448 1.00 84.25 109 ILE A N 1
ATOM 921 C CA . ILE A 1 109 ? -18.170 -0.153 14.915 1.00 84.25 109 ILE A CA 1
ATOM 922 C C . ILE A 1 109 ? -17.033 -0.921 15.598 1.00 84.25 109 ILE A C 1
ATOM 924 O O . ILE A 1 109 ? -16.899 -0.876 16.822 1.00 84.25 109 ILE A O 1
ATOM 928 N N . LEU A 1 110 ? -16.244 -1.662 14.817 1.00 87.88 110 LEU A N 1
ATOM 929 C CA . LEU A 1 110 ? -15.153 -2.477 15.321 1.00 87.88 110 LEU A CA 1
ATOM 930 C C . LEU A 1 110 ? -13.889 -1.638 15.575 1.00 87.88 110 LEU A C 1
ATOM 932 O O . LEU A 1 110 ? -13.642 -0.648 14.879 1.00 87.88 110 LEU A O 1
ATOM 936 N N . PRO A 1 111 ? -13.046 -2.039 16.548 1.00 88.25 111 PRO A N 1
ATOM 937 C CA . PRO A 1 111 ? -11.749 -1.408 16.761 1.00 88.25 111 PRO A CA 1
ATOM 938 C C . PRO A 1 111 ? -10.875 -1.424 15.492 1.00 88.25 111 PRO A C 1
ATOM 940 O O . PRO A 1 111 ? -10.966 -2.384 14.720 1.00 88.25 111 PRO A O 1
ATOM 943 N N . PRO A 1 112 ? -9.961 -0.446 15.317 1.00 86.31 112 PRO A N 1
ATOM 944 C CA . PRO A 1 112 ? -9.152 -0.297 14.102 1.00 86.31 112 PRO A CA 1
ATOM 945 C C . PRO A 1 112 ? -8.447 -1.578 13.654 1.00 86.31 112 PRO A C 1
ATOM 947 O O . PRO A 1 112 ? -8.481 -1.909 12.476 1.00 86.31 112 PRO A O 1
ATOM 950 N N . LEU A 1 113 ? -7.896 -2.351 14.597 1.00 91.38 113 LEU A N 1
ATOM 951 C CA . LEU A 1 113 ? -7.248 -3.628 14.296 1.00 91.38 113 LEU A CA 1
ATOM 952 C C . LEU A 1 113 ? -8.170 -4.593 13.538 1.00 91.38 113 LEU A C 1
ATOM 954 O O . LEU A 1 113 ? -7.767 -5.149 12.521 1.00 91.38 113 LEU A O 1
ATOM 958 N N . TYR A 1 114 ? -9.396 -4.795 14.023 1.00 93.75 114 TYR A N 1
ATOM 959 C CA . TYR A 1 114 ? -10.333 -5.739 13.412 1.00 93.75 114 TYR A CA 1
ATOM 960 C C . TYR A 1 114 ? -10.833 -5.221 12.069 1.00 93.75 114 TYR A C 1
ATOM 962 O O . TYR A 1 114 ? -10.818 -5.961 11.093 1.00 93.75 114 TYR A O 1
ATOM 970 N N . THR A 1 115 ? -11.171 -3.934 11.997 1.00 93.19 115 THR A N 1
ATOM 971 C CA . THR A 1 115 ? -11.584 -3.290 10.747 1.00 93.19 115 THR A CA 1
ATOM 972 C C . THR A 1 115 ? -10.499 -3.395 9.670 1.00 93.19 115 THR A C 1
ATOM 974 O O . THR A 1 115 ? -10.790 -3.716 8.519 1.00 93.19 115 THR A O 1
ATOM 977 N N . CYS A 1 116 ? -9.235 -3.167 10.029 1.00 95.75 116 CYS A N 1
ATOM 978 C CA . CYS A 1 116 ? -8.120 -3.268 9.093 1.00 95.75 116 CYS A CA 1
ATOM 979 C C . CYS A 1 116 ? -7.839 -4.711 8.665 1.00 95.75 116 CYS A C 1
ATOM 981 O O . CYS A 1 116 ? -7.510 -4.932 7.503 1.00 95.75 116 CYS A O 1
ATOM 983 N N . LEU A 1 117 ? -8.003 -5.696 9.556 1.00 96.00 117 LEU A N 1
ATOM 984 C CA . LEU A 1 117 ? -7.905 -7.114 9.191 1.00 96.00 117 LEU A CA 1
ATOM 985 C C . LEU A 1 117 ? -9.025 -7.527 8.226 1.00 96.00 117 LEU A C 1
ATOM 987 O O . LEU A 1 117 ? -8.746 -8.149 7.205 1.00 96.00 117 LEU A O 1
ATOM 991 N N . GLU A 1 118 ? -10.269 -7.115 8.486 1.00 94.88 118 GLU A N 1
ATOM 992 C CA . GLU A 1 118 ? -11.394 -7.350 7.572 1.00 94.88 118 GLU A CA 1
ATOM 993 C C . GLU A 1 118 ? -11.158 -6.703 6.203 1.00 94.88 118 GLU A C 1
ATOM 995 O O . GLU A 1 118 ? -11.393 -7.327 5.165 1.00 94.88 118 GLU A O 1
ATOM 1000 N N . LEU A 1 119 ? -10.645 -5.468 6.184 1.00 95.88 119 LEU A N 1
ATOM 1001 C CA . LEU A 1 119 ? -10.262 -4.796 4.949 1.00 95.88 119 LEU A CA 1
ATOM 1002 C C . LEU A 1 119 ? -9.153 -5.565 4.228 1.00 95.88 119 LEU A C 1
ATOM 1004 O O . LEU A 1 119 ? -9.267 -5.794 3.023 1.00 95.88 119 LEU A O 1
ATOM 1008 N N . TYR A 1 120 ? -8.110 -5.977 4.952 1.00 96.62 120 TYR A N 1
ATOM 1009 C CA . TYR A 1 120 ? -6.988 -6.722 4.398 1.00 96.62 120 TYR A CA 1
ATOM 1010 C C . TYR A 1 120 ? -7.460 -8.012 3.727 1.00 96.62 120 TYR A C 1
ATOM 1012 O O . TYR A 1 120 ? -7.029 -8.292 2.615 1.00 96.62 120 TYR A O 1
ATOM 1020 N N . ASP A 1 121 ? -8.401 -8.743 4.321 1.00 96.50 121 ASP A N 1
ATOM 1021 C CA . ASP A 1 121 ? -8.935 -9.989 3.758 1.00 96.50 121 ASP A CA 1
ATOM 1022 C C . ASP A 1 121 ? -10.014 -9.770 2.676 1.00 96.50 121 ASP A C 1
ATOM 1024 O O . ASP A 1 121 ? -10.399 -10.702 1.960 1.00 96.50 121 ASP A O 1
ATOM 1028 N N . SER A 1 122 ? -10.503 -8.537 2.502 1.00 96.44 122 SER A N 1
ATOM 1029 C CA . SER A 1 122 ? -11.592 -8.232 1.572 1.00 96.44 122 SER A CA 1
ATOM 1030 C C . SER A 1 122 ? -11.181 -8.371 0.101 1.00 96.44 122 SER A C 1
ATOM 1032 O O . SER A 1 122 ? -10.159 -7.851 -0.346 1.00 96.44 122 SER A O 1
ATOM 1034 N N . LYS A 1 123 ? -12.042 -8.992 -0.718 1.00 97.69 123 LYS A N 1
ATOM 1035 C CA . LYS A 1 123 ? -11.824 -9.112 -2.176 1.00 97.69 123 LYS A CA 1
ATOM 1036 C C . LYS A 1 123 ? -11.628 -7.757 -2.859 1.00 97.69 123 LYS A C 1
ATOM 1038 O O . LYS A 1 123 ? -10.903 -7.665 -3.842 1.00 97.69 123 LYS A O 1
ATOM 1043 N N . GLU A 1 124 ? -12.280 -6.723 -2.343 1.00 96.81 124 GLU A N 1
ATOM 1044 C CA . GLU A 1 124 ? -12.237 -5.367 -2.885 1.00 96.81 124 GLU A CA 1
ATOM 1045 C C . GLU A 1 124 ? -10.860 -4.733 -2.692 1.00 96.81 124 GLU A C 1
ATOM 1047 O O . GLU A 1 124 ? -10.296 -4.218 -3.653 1.00 96.81 124 GLU A O 1
ATOM 1052 N N . TYR A 1 125 ? -10.280 -4.832 -1.492 1.00 97.56 125 TYR A N 1
ATOM 1053 C CA . TYR A 1 125 ? -8.917 -4.366 -1.234 1.00 97.56 125 TYR A CA 1
ATOM 1054 C C . TYR A 1 125 ? -7.895 -5.131 -2.075 1.00 97.56 125 TYR A C 1
ATOM 1056 O O . TYR A 1 125 ? -7.009 -4.540 -2.693 1.00 97.56 125 TYR A O 1
ATOM 1064 N N . GLN A 1 126 ? -8.055 -6.453 -2.152 1.00 97.81 126 GLN A N 1
ATOM 1065 C CA . GLN A 1 126 ? -7.180 -7.320 -2.938 1.00 97.81 126 GLN A CA 1
ATOM 1066 C C . GLN A 1 126 ? -7.207 -6.924 -4.425 1.00 97.81 126 GLN A C 1
ATOM 1068 O O . GLN A 1 126 ? -6.149 -6.743 -5.033 1.00 97.81 126 GLN A O 1
ATOM 1073 N N . ALA A 1 127 ? -8.403 -6.714 -4.985 1.00 97.81 127 ALA A N 1
ATOM 1074 C CA . ALA A 1 127 ? -8.592 -6.284 -6.367 1.00 97.81 127 ALA A CA 1
ATOM 1075 C C . ALA A 1 127 ? -8.067 -4.865 -6.622 1.00 97.81 127 ALA A C 1
ATOM 1077 O O . ALA A 1 127 ? -7.474 -4.619 -7.672 1.00 97.81 127 ALA A O 1
ATOM 1078 N N . GLU A 1 128 ? -8.247 -3.941 -5.677 1.00 97.75 128 GLU A N 1
ATOM 1079 C CA . GLU A 1 128 ? -7.769 -2.564 -5.809 1.00 97.75 128 GLU A CA 1
ATOM 1080 C C . GLU A 1 128 ? -6.240 -2.497 -5.837 1.00 97.75 128 GLU A C 1
ATOM 1082 O O . GLU A 1 128 ? -5.658 -1.870 -6.726 1.00 97.75 128 GLU A O 1
ATOM 1087 N N . VAL A 1 129 ? -5.571 -3.216 -4.930 1.00 97.50 129 VAL A N 1
ATOM 1088 C CA . VAL A 1 129 ? -4.106 -3.297 -4.928 1.00 97.50 129 VAL A CA 1
ATOM 1089 C C . VAL A 1 129 ? -3.593 -3.917 -6.228 1.00 97.50 129 VAL A C 1
ATOM 1091 O O . VAL A 1 129 ? -2.670 -3.381 -6.845 1.00 97.50 129 VAL A O 1
ATOM 1094 N N . GLU A 1 130 ? -4.202 -5.008 -6.697 1.00 96.19 130 GLU A N 1
ATOM 1095 C CA . GLU A 1 130 ? -3.831 -5.604 -7.982 1.00 96.19 130 GLU A CA 1
ATOM 1096 C C . GLU A 1 130 ? -4.045 -4.653 -9.160 1.00 96.19 130 GLU A C 1
ATOM 1098 O O . GLU A 1 130 ? -3.193 -4.579 -10.046 1.00 96.19 130 GLU A O 1
ATOM 1103 N N . ARG A 1 131 ? -5.162 -3.917 -9.183 1.00 95.81 131 ARG A N 1
ATOM 1104 C CA . ARG A 1 131 ? -5.463 -2.923 -10.219 1.00 95.81 131 ARG A CA 1
ATOM 1105 C C . ARG A 1 131 ? -4.388 -1.842 -10.260 1.00 95.81 131 ARG A C 1
ATOM 1107 O O . ARG A 1 131 ? -3.938 -1.484 -11.350 1.00 95.81 131 ARG A O 1
ATOM 1114 N N . ILE A 1 132 ? -3.962 -1.341 -9.098 1.00 95.31 132 ILE A N 1
ATOM 1115 C CA . ILE A 1 132 ? -2.884 -0.353 -8.988 1.00 95.31 132 ILE A CA 1
ATOM 1116 C C . ILE A 1 132 ? -1.582 -0.940 -9.530 1.00 95.31 132 ILE A C 1
ATOM 1118 O O . ILE A 1 132 ? -0.986 -0.345 -10.426 1.00 95.31 132 ILE A O 1
ATOM 1122 N N . VAL A 1 133 ? -1.158 -2.119 -9.064 1.00 94.56 133 VAL A N 1
ATOM 1123 C CA . VAL A 1 133 ? 0.096 -2.719 -9.546 1.00 94.56 133 VAL A CA 1
ATOM 1124 C C . VAL A 1 133 ? 0.035 -2.947 -11.058 1.00 94.56 133 VAL A C 1
ATOM 1126 O O . VAL A 1 133 ? 0.922 -2.482 -11.765 1.00 94.56 133 VAL A O 1
ATOM 1129 N N . LYS A 1 134 ? -1.044 -3.530 -11.595 1.00 92.88 134 LYS A N 1
ATOM 1130 C CA . LYS A 1 134 ? -1.237 -3.739 -13.047 1.00 92.88 134 LYS A CA 1
ATOM 1131 C C . LYS A 1 134 ? -1.193 -2.432 -13.850 1.00 92.88 134 LYS A C 1
ATOM 1133 O O . LYS A 1 134 ? -0.669 -2.411 -14.961 1.00 92.88 134 LYS A O 1
ATOM 1138 N N . LYS A 1 135 ? -1.712 -1.326 -13.300 1.00 91.56 135 LYS A N 1
ATOM 1139 C CA . LYS A 1 135 ? -1.714 -0.004 -13.955 1.00 91.56 135 LYS A CA 1
ATOM 1140 C C . LYS A 1 135 ? -0.302 0.543 -14.197 1.00 91.56 135 LYS A C 1
ATOM 1142 O O . LYS A 1 135 ? -0.105 1.249 -15.187 1.00 91.56 135 LYS A O 1
ATOM 1147 N N . TYR A 1 136 ? 0.645 0.254 -13.304 1.00 89.56 136 TYR A N 1
ATOM 1148 C CA . TYR A 1 136 ? 2.021 0.768 -13.370 1.00 89.56 136 TYR A CA 1
ATOM 1149 C C . TYR A 1 136 ? 3.056 -0.284 -13.784 1.00 89.56 136 TYR A C 1
ATOM 1151 O O . TYR A 1 136 ? 4.153 0.072 -14.188 1.00 89.56 136 TYR A O 1
ATOM 1159 N N . CYS A 1 137 ? 2.704 -1.564 -13.719 1.00 82.69 137 CYS A N 1
ATOM 1160 C CA . CYS A 1 137 ? 3.613 -2.698 -13.846 1.00 82.69 137 CYS A CA 1
ATOM 1161 C C . CYS A 1 137 ? 3.112 -3.671 -14.922 1.00 82.69 137 CYS A C 1
ATOM 1163 O O . CYS A 1 137 ? 2.815 -4.828 -14.638 1.00 82.69 137 CYS A O 1
ATOM 1165 N N . LYS A 1 138 ? 2.925 -3.178 -16.152 1.00 63.41 138 LYS A N 1
ATOM 1166 C CA . LYS A 1 138 ? 2.277 -3.952 -17.224 1.00 63.41 138 LYS A CA 1
ATOM 1167 C C . LYS A 1 138 ? 3.092 -5.180 -17.661 1.00 63.41 138 LYS A C 1
ATOM 1169 O O . LYS A 1 138 ? 2.489 -6.183 -18.021 1.00 63.41 138 LYS A O 1
ATOM 1174 N N . ASP A 1 139 ? 4.420 -5.091 -17.562 1.00 65.44 139 ASP A N 1
ATOM 1175 C CA . ASP A 1 139 ? 5.378 -6.114 -18.017 1.00 65.44 139 ASP A CA 1
ATOM 1176 C C . ASP A 1 139 ? 6.119 -6.790 -16.849 1.00 65.44 139 ASP A C 1
ATOM 1178 O O . ASP A 1 139 ? 7.190 -7.365 -17.016 1.00 65.44 139 ASP A O 1
ATOM 1182 N N . CYS A 1 140 ? 5.585 -6.666 -15.636 1.00 67.00 140 CYS A N 1
ATOM 1183 C CA . CYS A 1 140 ? 6.147 -7.331 -14.472 1.00 67.00 140 CYS A CA 1
ATOM 1184 C C . CYS A 1 140 ? 5.621 -8.763 -14.462 1.00 67.00 140 CYS A C 1
ATOM 1186 O O . CYS A 1 140 ? 4.429 -8.954 -14.228 1.00 67.00 140 CYS A O 1
ATOM 1188 N N . GLU A 1 141 ? 6.487 -9.728 -14.775 1.00 51.25 141 GLU A N 1
ATOM 1189 C CA . GLU A 1 141 ? 6.208 -11.157 -14.574 1.00 51.25 141 GLU A CA 1
ATOM 1190 C C . GLU A 1 141 ? 5.884 -11.468 -13.099 1.00 51.25 141 GLU A C 1
ATOM 1192 O O . GLU A 1 141 ? 6.485 -10.852 -12.172 1.00 51.25 141 GLU A O 1
#

Secondary structure (DSSP, 8-state):
--HHHHHHHHHHHHHHHHHHHHHHHHHHHHSPSSPPHHHHHHHHHHHHHHHHHHGGG--TT-HHHHHHHHHH--EEEETTEEEETT--STTSHHHHHHHHHHHHHTT--S-HHHHHHHHHH-HHHHHHHHHHHHHH-TT--

Mean predicted aligned error: 9.66 Å

Nearest PDB structures (foldseek):
  5xyf-assembly1_A  TM=2.716E-01  e=9.407E+00  Homo sapiens

Radius of gyration: 19.68 Å; Cα contacts (8 Å, |Δi|>4): 96; chains: 1; bounding box: 61×29×55 Å

Sequence (141 aa):
MQNIIFSVFLFMGFFSYGNAIEASNILRDIDPLPYSFERKVSTLKKIGMEYCMEQDNFKEQSFWLWHFKRKLELYKSFDGRIINFFNDESDSEFAKFKDFINNKLQGNILPPLYTCLELYDSKEYQAEVERIVKKYCKDCE

Solvent-accessible surface area (backbone atoms only — not comparable to full-atom values): 8110 Å² total; per-residue (Å²): 138,68,75,62,60,61,52,54,59,55,55,63,61,53,60,61,58,54,52,54,56,50,50,50,51,52,46,48,74,78,53,62,79,70,51,42,40,69,53,35,38,54,49,52,50,49,51,53,46,49,38,58,69,41,51,95,69,44,61,80,85,34,71,65,51,51,51,46,54,65,36,53,54,45,39,41,80,55,95,93,39,79,50,49,38,81,40,88,51,86,84,20,60,42,40,52,50,50,49,56,53,51,62,70,54,60,91,60,90,57,59,58,71,56,50,41,52,54,44,66,73,28,70,65,51,50,49,50,43,46,51,53,46,50,74,33,40,81,85,50,97

Foldseek 3Di:
DPVVVVVVVVVVVPVVVVCVVVVVVVCCVVPPAADFLVRLLVVVLVLLLLCLQQVVNRCCPDPVVVVSQRRNQQWDDDPNDIQRQSDPDCPHVVVVSSVVSVVQVPPDPDDSVVSSVCCSPDPVNSVVSSVSSCVRPVPRD

pLDDT: mean 81.03, std 17.71, range [38.03, 97.81]